Protein AF-A0A6C0D1M2-F1 (afdb_monomer)

Nearest PDB structures (foldseek):
  3jcr-assembly1_P  TM=6.299E-01  e=6.841E-01  Homo sapiens
  6hum-assembly1_S  TM=5.237E-01  e=1.455E+00  Thermosynechococcus vestitus BP-1
  3h8z-assembly1_A  TM=5.342E-01  e=9.607E+00  Homo sapiens
  5vx6-assembly2_B  TM=3.502E-01  e=3.640E+00  Bacillus subtilis subsp. subtilis str. 168
  7rcb-assembly1_A  TM=2.212E-01  e=5.913E+00  Homo sapiens

Foldseek 3Di:
DKDWDQPVPDDAQAWKWWADPDDAGWTWIFGWHDDDPQWTWTWFIFTQHPVGDTPGTDTDGHHNPIIMIDDDDPVVVVVVVVVQVVVLVVVCVVVVNPPDDD

Solvent-accessible surface area (backbone atoms only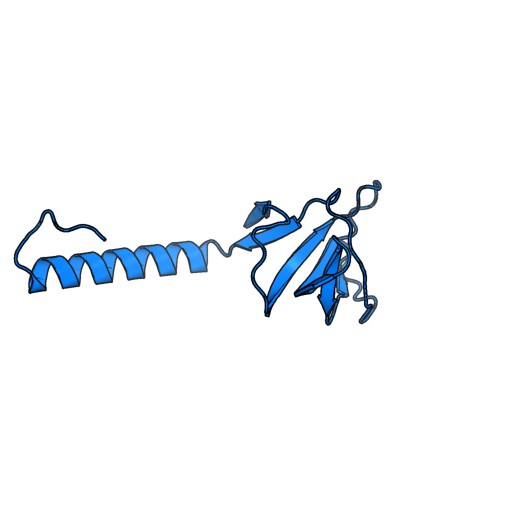 — not comparable to full-atom values): 5956 Å² total; per-residue (Å²): 86,79,41,80,47,61,81,90,71,68,55,70,76,39,66,36,39,37,44,67,92,61,95,62,77,45,33,33,39,25,31,30,69,46,76,56,96,80,16,47,34,34,45,72,22,28,44,41,40,94,83,71,52,76,75,50,76,47,83,54,83,41,60,77,90,49,59,35,27,36,80,44,53,65,69,57,52,53,48,52,54,50,50,54,53,49,51,48,52,52,50,23,68,71,72,71,38,89,82,64,82,133

Mean predicted aligned error: 12.5 Å

Organism: NCBI:txid1070528

Sequence (102 aa):
MFEEINFYTMEIGKEYFITGEEIDIIYYKGIFEGYAFNCAEFHSIRLVHPYFIDYGERAFHIYPKRYYYKFVSKKKEIQQNMETRAINKMLRNIIGDEYFYW

pLDDT: mean 72.43, std 11.78, range [45.97, 89.81]

Secondary structure (DSSP, 8-state):
-EEEE-GGG--TT-EEEEE-SSSS--EEEEEEEEEETTEEEEEEEEEE-TT--EEEEEEEEE-TTS-EEEE--HHHHHHHHHHHHHHHHHHHHHHT-TT---

Radius of gyration: 18.7 Å; Cα contacts (8 Å, |Δi|>4): 172; chains: 1; bounding box: 47×31×47 Å

Structure (mmCIF, N/CA/C/O backbone):
data_AF-A0A6C0D1M2-F1
#
_entry.id   AF-A0A6C0D1M2-F1
#
loop_
_atom_site.group_PDB
_atom_site.id
_atom_site.type_symbol
_atom_site.label_atom_id
_atom_site.label_alt_id
_atom_site.label_comp_id
_atom_site.label_asym_id
_atom_site.label_entity_id
_atom_site.label_seq_id
_atom_site.pdbx_PDB_ins_code
_atom_site.Cartn_x
_atom_site.Cartn_y
_atom_site.Cartn_z
_atom_site.occupancy
_atom_site.B_iso_or_equiv
_atom_site.auth_seq_id
_atom_site.auth_comp_id
_atom_site.auth_asym_id
_atom_site.auth_atom_id
_atom_site.pdbx_PDB_model_num
ATOM 1 N N . MET A 1 1 ? 3.335 9.239 7.819 1.00 61.69 1 MET A N 1
ATOM 2 C CA . MET A 1 1 ? 4.443 8.303 8.090 1.00 61.69 1 MET A CA 1
ATOM 3 C C . MET A 1 1 ? 4.394 7.249 7.003 1.00 61.69 1 MET A C 1
ATOM 5 O O . MET A 1 1 ? 3.291 6.874 6.621 1.00 61.69 1 MET A O 1
ATOM 9 N N . PHE A 1 2 ? 5.535 6.867 6.438 1.00 67.69 2 PHE A N 1
ATOM 10 C CA . PHE A 1 2 ? 5.583 5.786 5.456 1.00 67.69 2 PHE A CA 1
ATOM 11 C C . PHE A 1 2 ? 5.753 4.474 6.207 1.00 67.69 2 PHE A C 1
ATOM 13 O O . PHE A 1 2 ? 6.659 4.356 7.028 1.00 67.69 2 PHE A O 1
ATOM 20 N N . GLU A 1 3 ? 4.853 3.533 5.962 1.00 74.31 3 GLU A N 1
ATOM 21 C CA . GLU A 1 3 ? 4.944 2.181 6.507 1.00 74.31 3 GLU A CA 1
ATOM 22 C C . GLU A 1 3 ? 5.310 1.239 5.379 1.00 74.31 3 GLU A C 1
ATOM 24 O O . GLU A 1 3 ? 4.636 1.244 4.347 1.00 74.31 3 GLU A O 1
ATOM 29 N N . GLU A 1 4 ? 6.365 0.454 5.582 1.00 78.38 4 GLU A N 1
ATOM 30 C CA . GLU A 1 4 ? 6.711 -0.629 4.672 1.00 78.38 4 GLU A CA 1
ATOM 31 C C . GLU A 1 4 ? 5.601 -1.683 4.696 1.00 78.38 4 GLU A C 1
ATOM 33 O O . GLU A 1 4 ? 5.069 -2.026 5.755 1.00 78.38 4 GLU A O 1
ATOM 38 N N . ILE A 1 5 ? 5.223 -2.175 3.524 1.00 80.44 5 ILE A N 1
ATOM 39 C CA . ILE A 1 5 ? 4.210 -3.212 3.368 1.00 80.44 5 ILE A CA 1
ATOM 40 C C . ILE A 1 5 ? 4.830 -4.437 2.717 1.00 80.44 5 ILE A C 1
ATOM 42 O O . ILE A 1 5 ? 5.715 -4.340 1.866 1.00 80.44 5 ILE A O 1
ATOM 46 N N . ASN A 1 6 ? 4.301 -5.600 3.077 1.00 81.44 6 ASN A N 1
ATOM 47 C CA . ASN A 1 6 ? 4.654 -6.826 2.392 1.00 81.44 6 ASN A CA 1
ATOM 48 C C . ASN A 1 6 ? 4.071 -6.795 0.971 1.00 81.44 6 ASN A C 1
ATOM 50 O O . ASN A 1 6 ? 2.892 -6.486 0.775 1.00 81.44 6 ASN A O 1
ATOM 54 N N . PHE A 1 7 ? 4.902 -7.152 -0.009 1.00 78.94 7 PHE A N 1
ATOM 55 C CA . PHE A 1 7 ? 4.517 -7.248 -1.412 1.00 78.94 7 PHE A CA 1
ATOM 56 C C . PHE A 1 7 ? 3.235 -8.050 -1.627 1.00 78.94 7 PHE A C 1
ATOM 58 O O . PHE A 1 7 ? 2.454 -7.661 -2.477 1.00 78.94 7 PHE A O 1
ATOM 65 N N . TYR A 1 8 ? 2.994 -9.122 -0.865 1.00 80.75 8 TYR A N 1
ATOM 66 C CA . TYR A 1 8 ? 1.843 -10.024 -1.020 1.00 80.75 8 TYR A CA 1
ATOM 67 C C . TYR A 1 8 ? 0.578 -9.576 -0.271 1.00 80.75 8 TYR A C 1
ATOM 69 O O . TYR A 1 8 ? -0.444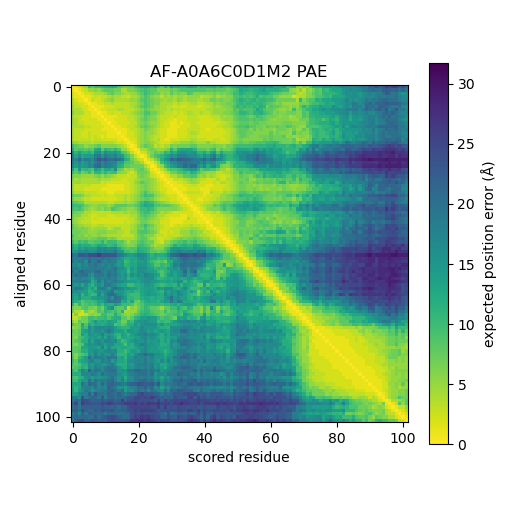 -10.253 -0.339 1.00 80.75 8 TYR A O 1
ATOM 77 N N . THR A 1 9 ? 0.634 -8.466 0.470 1.00 85.94 9 THR A N 1
ATOM 78 C CA . THR A 1 9 ? -0.498 -7.946 1.262 1.00 85.94 9 THR A CA 1
ATOM 79 C C . THR A 1 9 ? -1.070 -6.657 0.674 1.00 85.94 9 THR A C 1
ATOM 81 O O . THR A 1 9 ? -1.671 -5.860 1.392 1.00 85.94 9 THR A O 1
ATOM 84 N N . MET A 1 10 ? -0.821 -6.395 -0.609 1.00 84.56 10 MET A N 1
ATOM 85 C CA . MET A 1 10 ? -1.307 -5.192 -1.278 1.00 84.56 10 MET A CA 1
ATOM 86 C C . MET A 1 10 ? -2.789 -5.343 -1.628 1.00 84.56 10 MET A C 1
ATOM 88 O O . MET A 1 10 ? -3.257 -6.412 -2.012 1.00 84.56 10 MET A O 1
ATOM 92 N N . GLU A 1 11 ? -3.537 -4.257 -1.484 1.00 88.25 11 GLU A N 1
ATOM 93 C CA . GLU A 1 11 ? -4.975 -4.203 -1.718 1.00 88.25 11 GLU A CA 1
ATOM 94 C C . GLU A 1 11 ? -5.253 -3.500 -3.048 1.00 88.25 11 GLU A C 1
ATOM 96 O O . GLU A 1 11 ? -4.767 -2.390 -3.291 1.00 88.25 11 GLU A O 1
ATOM 101 N N . ILE A 1 12 ? -6.052 -4.136 -3.908 1.00 88.94 12 ILE A N 1
ATOM 102 C CA . ILE A 1 12 ? -6.438 -3.584 -5.214 1.00 88.94 12 ILE A CA 1
ATOM 103 C C . ILE A 1 12 ? -7.130 -2.224 -5.028 1.00 88.94 12 ILE A C 1
ATOM 105 O O . ILE A 1 12 ? -7.945 -2.032 -4.122 1.00 88.94 12 ILE A O 1
ATOM 109 N N . GLY A 1 13 ? -6.788 -1.262 -5.883 1.00 86.50 13 GLY A N 1
ATOM 110 C CA . GLY A 1 13 ? -7.300 0.106 -5.865 1.00 86.50 13 GLY A CA 1
ATOM 111 C C . GLY A 1 13 ? -6.656 1.013 -4.811 1.00 86.50 13 GLY A C 1
ATOM 112 O O . GLY A 1 13 ? -7.037 2.181 -4.702 1.00 86.50 13 GLY A O 1
ATOM 113 N N . LYS A 1 14 ? -5.694 0.522 -4.016 1.00 86.75 14 LYS A N 1
ATOM 114 C CA . LYS A 1 14 ? -4.936 1.363 -3.081 1.00 86.75 14 LYS A CA 1
ATOM 115 C C . LYS A 1 14 ? -3.710 1.973 -3.740 1.00 86.75 14 LYS A C 1
ATOM 117 O O . LYS A 1 14 ? -3.097 1.413 -4.643 1.00 86.75 14 LYS A O 1
ATOM 122 N N . GLU A 1 15 ? -3.360 3.142 -3.230 1.00 85.75 15 GLU A N 1
ATOM 123 C CA . GLU A 1 15 ? -2.212 3.915 -3.667 1.00 85.75 15 GLU A CA 1
ATOM 124 C C . GLU A 1 15 ? -0.972 3.557 -2.845 1.00 85.75 15 GLU A C 1
ATOM 126 O O . GLU A 1 15 ? -1.023 3.517 -1.610 1.00 85.75 15 GLU A O 1
ATOM 131 N N . TYR A 1 16 ? 0.145 3.347 -3.535 1.00 82.81 16 TYR A N 1
ATOM 132 C CA . TYR A 1 16 ? 1.405 2.947 -2.927 1.00 82.81 16 TYR A CA 1
ATOM 133 C C . TYR A 1 16 ? 2.574 3.766 -3.454 1.00 82.81 16 TYR A C 1
ATOM 135 O O . TYR A 1 16 ? 2.584 4.221 -4.599 1.00 82.81 16 TYR A O 1
ATOM 143 N N . PHE A 1 17 ? 3.567 3.927 -2.586 1.00 79.50 17 PHE A N 1
ATOM 144 C CA . PHE A 1 17 ? 4.874 4.466 -2.911 1.00 79.50 17 PHE A CA 1
ATOM 145 C C . PHE A 1 17 ? 5.841 3.303 -3.121 1.00 79.50 17 PHE A C 1
ATOM 147 O O . PHE A 1 17 ? 5.981 2.448 -2.249 1.00 79.50 17 PHE A O 1
ATOM 154 N N . ILE A 1 18 ? 6.502 3.265 -4.271 1.00 78.12 18 ILE A N 1
ATOM 155 C CA . ILE A 1 18 ? 7.448 2.208 -4.634 1.00 78.12 18 ILE A CA 1
ATOM 156 C C . ILE A 1 18 ? 8.836 2.828 -4.771 1.00 78.12 18 ILE A C 1
ATOM 158 O O . ILE A 1 18 ? 8.989 3.828 -5.474 1.00 78.12 18 ILE A O 1
ATOM 162 N N . THR A 1 19 ? 9.848 2.247 -4.129 1.00 73.88 19 THR A N 1
ATOM 163 C CA . THR A 1 19 ? 11.245 2.697 -4.245 1.00 73.88 19 THR A CA 1
ATOM 164 C C . THR A 1 19 ? 12.051 1.760 -5.140 1.00 73.88 19 THR A C 1
ATOM 166 O O . THR A 1 19 ? 11.828 0.550 -5.145 1.00 73.88 19 THR A O 1
ATOM 169 N N . GLY A 1 20 ? 12.974 2.306 -5.937 1.00 63.53 20 GLY A N 1
ATOM 170 C CA . GLY A 1 20 ? 13.996 1.516 -6.639 1.00 63.53 20 GLY A CA 1
ATOM 171 C C . GLY A 1 20 ? 15.165 1.124 -5.721 1.00 63.53 20 GLY A C 1
ATOM 172 O O . GLY A 1 20 ? 15.358 1.745 -4.681 1.00 63.53 20 GLY A O 1
ATOM 173 N N . GLU A 1 21 ? 15.943 0.104 -6.106 1.00 56.25 21 GLU A N 1
ATOM 174 C CA . GLU A 1 21 ? 17.163 -0.321 -5.384 1.00 56.25 21 GLU A CA 1
ATOM 175 C C . GLU A 1 21 ? 18.371 0.614 -5.620 1.00 56.25 21 GLU A C 1
ATOM 177 O O . GLU A 1 21 ? 19.325 0.591 -4.846 1.00 56.25 21 GLU A O 1
ATOM 182 N N . GLU A 1 22 ? 18.359 1.448 -6.665 1.00 51.44 22 GLU A N 1
ATOM 183 C CA . GLU A 1 22 ? 19.519 2.261 -7.047 1.00 51.44 22 GLU A CA 1
ATOM 184 C C . GLU A 1 22 ? 19.423 3.694 -6.509 1.00 51.44 22 GLU A C 1
ATOM 186 O O . GLU A 1 22 ? 18.583 4.457 -6.965 1.00 51.44 22 GLU A O 1
ATOM 191 N N . ILE A 1 23 ? 20.301 3.987 -5.537 1.00 45.97 23 ILE A N 1
ATOM 192 C CA . ILE A 1 23 ? 21.009 5.218 -5.089 1.00 45.97 23 ILE A CA 1
ATOM 193 C C . ILE A 1 23 ? 20.357 6.607 -5.275 1.00 45.97 23 ILE A C 1
ATOM 195 O O . ILE A 1 23 ? 20.530 7.454 -4.399 1.00 45.97 23 ILE A O 1
ATOM 199 N N . ASP A 1 24 ? 19.570 6.853 -6.313 1.00 52.38 24 ASP A N 1
ATOM 200 C CA . ASP A 1 24 ? 18.767 8.061 -6.441 1.00 52.38 24 ASP A CA 1
ATOM 201 C C . ASP A 1 24 ? 17.353 7.782 -5.936 1.00 52.38 24 ASP A C 1
ATOM 203 O O . ASP A 1 24 ? 16.664 6.868 -6.386 1.00 52.38 24 ASP A O 1
ATOM 207 N N . ILE A 1 25 ? 16.923 8.575 -4.955 1.00 56.12 25 ILE A N 1
ATOM 208 C CA . ILE A 1 25 ? 15.640 8.457 -4.263 1.00 56.12 25 ILE A CA 1
ATOM 209 C C . ILE A 1 25 ? 14.500 8.797 -5.241 1.00 56.12 25 ILE A C 1
ATOM 211 O O . ILE A 1 25 ? 13.936 9.893 -5.256 1.00 56.12 25 ILE A O 1
ATOM 215 N N . ILE A 1 26 ? 14.190 7.837 -6.100 1.00 59.53 26 ILE A N 1
ATOM 216 C CA . ILE A 1 26 ? 13.120 7.888 -7.072 1.00 59.53 26 ILE A CA 1
ATOM 217 C C . ILE A 1 26 ? 11.956 7.112 -6.467 1.00 59.53 26 ILE A C 1
ATOM 219 O O . ILE A 1 26 ? 11.971 5.880 -6.395 1.00 59.53 26 ILE A O 1
ATOM 223 N N . TYR A 1 27 ? 10.944 7.849 -6.014 1.00 70.62 27 TYR A N 1
ATOM 224 C CA . TYR A 1 27 ? 9.685 7.255 -5.595 1.00 70.62 27 TYR A CA 1
ATOM 225 C C . TYR A 1 27 ? 8.754 7.175 -6.795 1.00 70.62 27 TYR 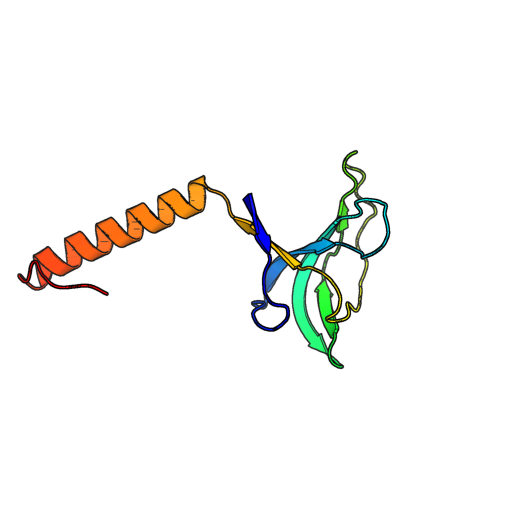A C 1
ATOM 227 O O . TYR A 1 27 ? 8.634 8.119 -7.569 1.00 70.62 27 TYR A O 1
ATOM 235 N N . TYR A 1 28 ? 8.051 6.065 -6.928 1.00 74.25 28 TYR A N 1
ATOM 236 C CA . TYR A 1 28 ? 6.916 5.952 -7.826 1.00 74.25 28 TYR A CA 1
ATOM 237 C C . TYR A 1 28 ? 5.647 5.957 -7.004 1.00 74.25 28 TYR A C 1
ATOM 239 O O . TYR A 1 28 ? 5.595 5.340 -5.945 1.00 74.25 28 TYR A O 1
ATOM 247 N N . LYS A 1 29 ? 4.625 6.639 -7.493 1.00 79.00 29 LYS A N 1
ATOM 248 C CA . LYS A 1 29 ? 3.317 6.700 -6.862 1.00 79.00 29 LYS A CA 1
ATOM 249 C C . LYS A 1 29 ? 2.290 6.133 -7.827 1.00 79.00 29 LYS A C 1
ATOM 251 O O . LYS A 1 29 ? 2.108 6.724 -8.882 1.00 79.00 29 LYS A O 1
ATOM 256 N N . GLY A 1 30 ? 1.648 5.019 -7.492 1.00 80.56 30 GLY A N 1
ATOM 257 C CA . GLY A 1 30 ? 0.695 4.351 -8.384 1.00 80.56 30 GLY A CA 1
ATOM 258 C C . GLY A 1 30 ? -0.430 3.648 -7.636 1.00 80.56 30 GLY A C 1
ATOM 259 O O . GLY A 1 30 ? -0.343 3.447 -6.423 1.00 80.56 30 GLY A O 1
ATOM 260 N N . ILE A 1 31 ? -1.485 3.285 -8.366 1.00 85.06 31 ILE A N 1
ATOM 261 C CA . ILE A 1 31 ? -2.643 2.558 -7.836 1.00 85.06 31 ILE A CA 1
ATOM 262 C C . ILE A 1 31 ? -2.510 1.087 -8.218 1.00 85.06 31 ILE A C 1
ATOM 264 O O . ILE A 1 31 ? -2.368 0.769 -9.393 1.00 85.06 31 ILE A O 1
ATOM 268 N N . PHE A 1 32 ? -2.524 0.207 -7.222 1.00 87.12 32 PHE A N 1
ATOM 269 C CA . PHE A 1 32 ? -2.318 -1.227 -7.408 1.00 87.12 32 PHE A CA 1
ATOM 270 C C . PHE A 1 32 ? -3.532 -1.893 -8.064 1.00 87.12 32 PHE A C 1
ATOM 272 O O . PHE A 1 32 ? -4.649 -1.744 -7.573 1.00 87.12 32 PHE A O 1
ATOM 279 N N . GLU A 1 33 ? -3.321 -2.652 -9.138 1.00 86.50 33 GLU A N 1
ATOM 280 C CA . GLU A 1 33 ? -4.387 -3.358 -9.871 1.00 86.50 33 GLU A CA 1
ATOM 281 C C . GLU A 1 33 ? -4.418 -4.857 -9.585 1.00 86.50 33 GLU A C 1
ATOM 283 O O . GLU A 1 33 ? -5.480 -5.476 -9.637 1.00 86.50 33 GLU A O 1
ATOM 288 N N . GLY A 1 34 ? -3.274 -5.441 -9.236 1.00 84.50 34 GLY A N 1
ATOM 289 C CA . GLY A 1 34 ? -3.169 -6.868 -8.980 1.00 84.50 34 GLY A CA 1
ATOM 290 C C . GLY A 1 34 ? -1.782 -7.413 -9.277 1.00 84.50 34 GLY A C 1
ATOM 291 O O . GLY A 1 34 ? -0.815 -6.670 -9.450 1.00 84.50 34 GLY A O 1
ATOM 292 N N . TYR A 1 35 ? -1.689 -8.739 -9.317 1.00 84.94 35 TYR A N 1
ATOM 293 C CA . TYR A 1 35 ? -0.449 -9.431 -9.641 1.00 84.94 35 TYR A CA 1
ATOM 294 C C . TYR A 1 35 ? -0.562 -10.124 -10.995 1.00 84.94 35 TYR A C 1
ATOM 296 O O . TYR A 1 35 ? -1.497 -10.891 -11.223 1.00 84.94 35 TYR A O 1
ATOM 304 N N . ALA A 1 36 ? 0.445 -9.938 -11.843 1.00 78.75 36 ALA A N 1
ATOM 305 C CA . ALA A 1 36 ? 0.616 -10.685 -13.082 1.00 78.75 36 ALA A CA 1
ATOM 306 C C . ALA A 1 36 ? 2.056 -11.193 -13.173 1.00 78.75 36 ALA A C 1
ATOM 308 O O . ALA A 1 36 ? 3.000 -10.446 -12.927 1.00 78.75 36 ALA A O 1
ATOM 309 N N . PHE A 1 37 ? 2.242 -12.475 -13.502 1.00 74.06 37 PHE A N 1
ATOM 310 C CA . PHE A 1 37 ? 3.570 -13.090 -13.667 1.00 74.06 37 PHE A CA 1
ATOM 311 C C . PHE A 1 37 ? 4.545 -12.811 -12.500 1.00 74.06 37 PHE A C 1
ATOM 313 O O . PHE A 1 37 ? 5.719 -12.514 -12.713 1.00 74.06 37 PHE A O 1
ATOM 320 N N . ASN A 1 38 ? 4.056 -12.900 -11.256 1.00 71.94 38 ASN A N 1
ATOM 321 C CA . ASN A 1 38 ? 4.802 -12.584 -10.025 1.00 71.94 38 ASN A CA 1
ATOM 322 C C . ASN A 1 38 ? 5.288 -11.127 -9.907 1.00 71.94 38 ASN A C 1
ATOM 324 O O . ASN A 1 38 ? 6.180 -10.840 -9.111 1.00 71.94 38 ASN A O 1
ATOM 328 N N . CYS A 1 39 ? 4.706 -10.210 -10.672 1.00 71.69 39 CYS A N 1
ATOM 329 C CA . CYS A 1 39 ? 4.955 -8.777 -10.588 1.00 71.69 39 CYS A CA 1
ATOM 330 C C . CYS A 1 39 ? 3.694 -8.066 -10.093 1.00 71.69 39 CYS A C 1
ATOM 332 O O . CYS A 1 39 ? 2.582 -8.492 -10.404 1.00 71.69 39 CYS A O 1
ATOM 334 N N . ALA A 1 40 ? 3.864 -6.988 -9.329 1.00 79.25 40 ALA A N 1
ATOM 335 C CA . ALA A 1 40 ? 2.760 -6.094 -9.003 1.00 79.25 40 ALA A CA 1
ATOM 336 C C . ALA A 1 40 ? 2.507 -5.154 -10.186 1.00 79.25 40 ALA A C 1
ATOM 338 O O . ALA A 1 40 ? 3.447 -4.553 -10.720 1.00 79.25 40 ALA A O 1
ATOM 339 N N . GLU A 1 41 ? 1.243 -5.042 -10.579 1.00 80.25 41 GLU A N 1
ATOM 340 C CA . GLU A 1 41 ? 0.770 -4.128 -11.610 1.00 80.25 41 GLU A CA 1
ATOM 341 C C . GLU A 1 41 ? 0.173 -2.885 -10.960 1.00 80.25 41 GLU A C 1
ATOM 343 O O . GLU A 1 41 ? -0.596 -2.971 -9.997 1.00 80.25 41 GLU A O 1
ATOM 348 N N . PHE A 1 42 ? 0.541 -1.719 -11.486 1.00 80.12 42 PHE A N 1
ATOM 349 C CA . PH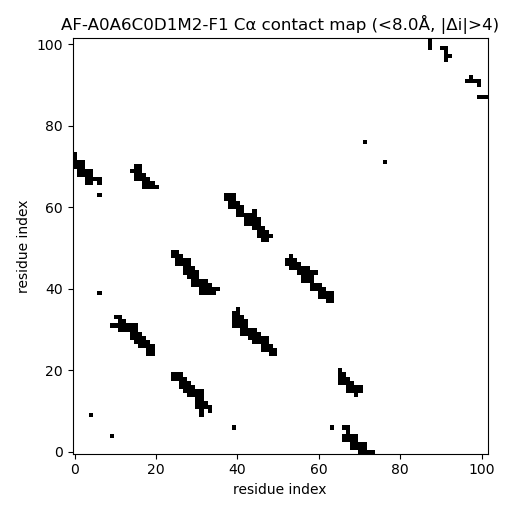E A 1 42 ? -0.044 -0.457 -11.064 1.00 80.12 42 PHE A CA 1
ATOM 350 C C . PHE A 1 42 ? -0.388 0.399 -12.275 1.00 80.12 42 PHE A C 1
ATOM 352 O O . PHE A 1 42 ? 0.378 0.465 -13.241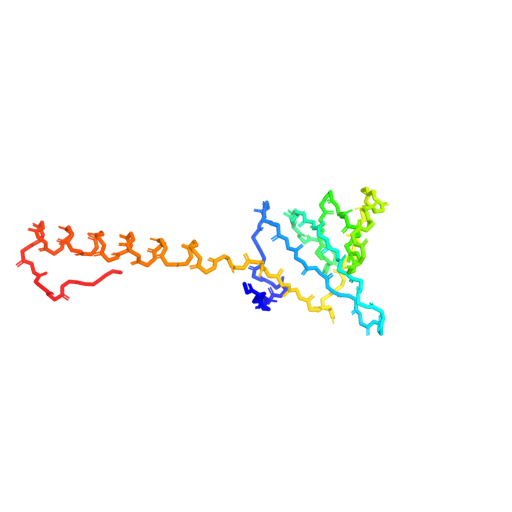 1.00 80.12 42 PHE A O 1
ATOM 359 N N . HIS A 1 43 ? -1.490 1.131 -12.169 1.00 79.25 43 HIS A N 1
ATOM 360 C CA . HIS A 1 43 ? -1.849 2.178 -13.113 1.00 79.25 43 HIS A CA 1
ATOM 361 C C . HIS A 1 43 ? -1.539 3.570 -12.551 1.00 79.25 43 HIS A C 1
ATOM 363 O O . HIS A 1 43 ? -1.280 3.750 -11.353 1.00 79.25 43 HIS A O 1
ATOM 369 N N . SER A 1 44 ? -1.557 4.570 -13.440 1.00 74.69 44 SER A N 1
ATOM 370 C CA . SER A 1 44 ? -1.327 5.986 -13.115 1.00 74.69 44 SER A CA 1
ATOM 371 C C . SER A 1 44 ? -0.046 6.225 -12.309 1.00 74.69 44 SER A C 1
ATOM 373 O O . SER A 1 44 ? -0.020 7.043 -11.387 1.00 74.69 44 SER A O 1
ATOM 375 N N . ILE A 1 45 ? 1.022 5.495 -12.645 1.00 73.44 45 ILE A N 1
ATOM 376 C CA . ILE A 1 45 ? 2.291 5.599 -11.933 1.00 73.44 45 ILE A CA 1
ATOM 377 C C . ILE A 1 45 ? 2.958 6.922 -12.283 1.00 73.44 45 ILE A C 1
ATOM 379 O O . ILE A 1 45 ? 3.258 7.177 -13.448 1.00 73.44 45 ILE A O 1
ATOM 383 N N . ARG A 1 46 ? 3.247 7.723 -11.259 1.00 71.88 46 ARG A N 1
ATOM 384 C CA . ARG A 1 46 ? 3.968 8.991 -11.364 1.00 71.88 46 ARG A CA 1
ATOM 385 C C . ARG A 1 46 ? 5.335 8.873 -10.723 1.00 71.88 46 ARG A C 1
ATOM 387 O O . ARG A 1 46 ? 5.456 8.347 -9.616 1.00 71.88 46 ARG A O 1
ATOM 394 N N . LEU A 1 47 ? 6.352 9.396 -11.398 1.00 70.38 47 LEU A N 1
ATOM 395 C CA . LEU A 1 47 ? 7.655 9.620 -10.782 1.00 70.38 47 LEU A CA 1
ATOM 396 C C . LEU A 1 47 ? 7.536 10.770 -9.783 1.00 70.38 47 LEU A C 1
ATOM 398 O O . LEU A 1 47 ? 7.026 11.836 -10.116 1.00 70.38 47 LEU A O 1
ATOM 402 N N . VAL A 1 48 ? 8.046 10.567 -8.581 1.00 65.75 48 VAL A N 1
ATOM 403 C CA . VAL A 1 48 ? 8.118 11.565 -7.525 1.00 65.75 48 VAL A CA 1
ATOM 404 C C . VAL A 1 48 ? 9.589 11.713 -7.152 1.00 65.75 48 VAL A C 1
ATOM 406 O O . VAL A 1 48 ? 10.155 10.902 -6.420 1.00 65.75 48 VAL A O 1
ATOM 409 N N . HIS A 1 49 ? 10.216 12.760 -7.686 1.00 66.19 49 HIS A N 1
ATOM 410 C CA . HIS A 1 49 ? 11.528 13.220 -7.232 1.00 66.19 49 HIS A CA 1
ATOM 411 C C . HIS A 1 49 ? 11.349 14.118 -5.994 1.00 66.19 49 HIS A C 1
ATOM 413 O O . HIS A 1 49 ? 10.365 14.862 -5.947 1.00 66.19 49 HIS A O 1
ATOM 419 N N . PRO A 1 50 ? 12.292 14.170 -5.034 1.00 59.06 50 PRO A N 1
ATOM 420 C CA . PRO A 1 50 ? 12.255 15.129 -3.917 1.00 59.06 50 PRO A CA 1
ATOM 421 C C . PRO A 1 50 ? 12.161 16.613 -4.332 1.00 59.06 50 PRO A C 1
ATOM 423 O O . PRO A 1 50 ? 11.830 17.459 -3.507 1.00 59.06 50 PRO A O 1
ATOM 426 N N . TYR A 1 51 ? 12.383 16.926 -5.614 1.00 57.28 51 TYR A N 1
ATOM 427 C CA . TYR A 1 51 ? 12.193 18.262 -6.200 1.00 57.28 51 TYR A CA 1
ATOM 428 C C . TYR A 1 51 ? 10.869 18.408 -6.983 1.00 57.28 51 TYR A C 1
ATOM 430 O O . TYR A 1 51 ? 10.735 19.322 -7.787 1.00 57.28 51 TYR A O 1
ATOM 438 N N . PHE A 1 52 ? 9.890 17.524 -6.739 1.00 52.69 52 PHE A N 1
ATOM 439 C CA . PHE A 1 52 ? 8.501 17.593 -7.226 1.00 52.69 52 PHE A CA 1
ATOM 440 C C . PHE A 1 52 ? 8.341 17.783 -8.742 1.00 52.69 52 PHE A C 1
ATOM 442 O O . PHE A 1 52 ? 7.546 18.602 -9.198 1.00 52.69 52 PHE A O 1
ATOM 449 N N . ILE A 1 53 ? 9.066 17.003 -9.541 1.00 56.38 53 ILE A N 1
ATOM 450 C CA . ILE A 1 53 ? 8.828 16.945 -10.986 1.00 56.38 53 ILE A CA 1
ATOM 451 C C . ILE A 1 53 ? 7.951 15.720 -11.257 1.00 56.38 53 ILE A C 1
ATOM 453 O O . ILE A 1 53 ? 8.375 14.598 -10.985 1.00 56.38 53 ILE A O 1
ATOM 457 N N . ASP A 1 54 ? 6.726 15.945 -11.740 1.00 57.16 54 ASP A N 1
ATOM 458 C CA . ASP A 1 54 ? 5.823 14.892 -12.219 1.00 57.16 54 ASP A CA 1
ATOM 459 C C . ASP A 1 54 ? 6.254 14.512 -13.644 1.00 57.16 54 ASP A C 1
ATOM 461 O O . ASP A 1 54 ? 6.165 15.325 -14.565 1.00 57.16 54 ASP A O 1
ATOM 465 N N . TYR A 1 55 ? 6.783 13.299 -13.822 1.00 53.00 55 TYR A N 1
ATOM 466 C CA . TYR A 1 55 ? 7.272 12.821 -15.126 1.00 53.00 55 TYR A CA 1
ATOM 467 C C . TYR A 1 55 ? 6.198 12.084 -15.952 1.00 53.00 55 TYR A C 1
ATOM 469 O O . TYR A 1 55 ? 6.536 11.412 -16.931 1.00 53.00 55 TYR A O 1
ATOM 477 N N . GLY A 1 56 ? 4.918 12.226 -15.592 1.00 54.06 56 GLY A N 1
ATOM 478 C CA . GLY A 1 56 ? 3.788 11.671 -16.338 1.00 54.06 56 GLY A CA 1
ATOM 479 C C . GLY A 1 56 ? 3.472 10.212 -16.003 1.00 54.06 56 GLY A C 1
ATOM 480 O O . GLY A 1 56 ? 4.138 9.585 -15.178 1.00 54.06 56 GLY A O 1
ATOM 481 N N . GLU A 1 57 ? 2.424 9.685 -16.642 1.00 51.81 57 GLU A N 1
ATOM 482 C CA . GLU A 1 57 ? 1.942 8.318 -16.429 1.00 51.81 57 GLU A CA 1
ATOM 483 C C . GLU A 1 57 ? 2.821 7.294 -17.155 1.00 51.81 57 GLU A C 1
ATOM 485 O O . GLU A 1 57 ? 3.100 7.412 -18.350 1.00 51.81 57 GLU A O 1
ATOM 490 N N . ARG A 1 58 ? 3.241 6.255 -16.434 1.00 55.44 58 ARG A N 1
ATOM 491 C CA . ARG A 1 58 ? 3.907 5.078 -17.004 1.00 55.44 58 ARG A CA 1
ATOM 492 C C . ARG A 1 58 ? 3.228 3.809 -16.496 1.00 55.44 58 ARG A C 1
ATOM 494 O O . ARG A 1 58 ? 2.741 3.782 -15.372 1.00 55.44 58 ARG A O 1
ATOM 501 N N . ALA A 1 59 ? 3.221 2.753 -17.301 1.00 51.91 59 ALA A N 1
ATOM 502 C CA . ALA A 1 59 ? 2.927 1.405 -16.823 1.00 51.91 59 ALA A CA 1
ATOM 503 C C . ALA A 1 59 ? 4.255 0.736 -16.440 1.00 51.91 59 ALA A C 1
ATOM 505 O O . ALA A 1 59 ? 5.206 0.764 -17.224 1.00 51.91 59 ALA A O 1
ATOM 506 N N . PHE A 1 60 ? 4.344 0.166 -15.239 1.00 57.03 60 PHE A N 1
ATOM 507 C CA . PHE A 1 60 ? 5.518 -0.581 -14.785 1.00 57.03 60 PHE A CA 1
ATOM 508 C C . PHE A 1 60 ? 5.094 -1.963 -14.292 1.00 57.03 60 PHE A C 1
ATOM 510 O O . PHE A 1 60 ? 4.140 -2.087 -13.529 1.00 57.03 60 PHE A O 1
ATOM 517 N N . HIS A 1 61 ? 5.869 -2.979 -14.667 1.00 52.25 61 HIS A N 1
ATOM 518 C CA . HIS A 1 61 ? 5.849 -4.286 -14.017 1.00 52.25 61 HIS A CA 1
ATOM 519 C C . HIS A 1 61 ? 6.950 -4.296 -12.960 1.00 52.25 61 HIS A C 1
ATOM 521 O O . HIS A 1 61 ? 8.123 -4.087 -13.287 1.00 52.25 61 HIS A O 1
ATOM 527 N N . ILE A 1 62 ? 6.582 -4.476 -11.690 1.00 62.00 62 ILE A N 1
ATOM 528 C CA . ILE A 1 62 ? 7.525 -4.335 -10.579 1.00 62.00 62 ILE A CA 1
ATOM 529 C C . ILE A 1 62 ? 7.713 -5.669 -9.857 1.00 62.00 62 ILE A C 1
ATOM 531 O O . ILE A 1 62 ? 6.757 -6.295 -9.400 1.00 62.00 62 ILE A O 1
ATOM 535 N N . TYR A 1 63 ? 8.974 -6.090 -9.764 1.00 57.88 63 TYR A N 1
ATOM 536 C CA . TYR A 1 63 ? 9.396 -7.349 -9.155 1.00 57.88 63 TYR A CA 1
ATOM 537 C C . TYR A 1 63 ? 9.349 -7.311 -7.612 1.00 57.88 63 TYR A C 1
ATOM 539 O O . TYR A 1 63 ? 9.520 -6.250 -7.003 1.00 57.88 63 TYR A O 1
ATOM 547 N N . PRO A 1 64 ? 9.230 -8.475 -6.948 1.00 54.53 64 PRO A N 1
ATOM 548 C CA . PRO A 1 64 ? 9.094 -8.591 -5.490 1.00 54.53 64 PRO A CA 1
ATOM 549 C C . PRO A 1 64 ? 10.335 -8.178 -4.681 1.00 54.53 64 PRO A C 1
ATOM 551 O O . PRO A 1 64 ? 10.268 -8.138 -3.459 1.00 54.53 64 PRO A O 1
ATOM 554 N N . LYS A 1 65 ? 11.466 -7.868 -5.327 1.00 59.31 65 LYS A N 1
ATOM 555 C CA . LYS A 1 65 ? 12.706 -7.434 -4.654 1.00 59.31 65 LYS A CA 1
ATOM 556 C C . LYS A 1 65 ? 12.702 -5.965 -4.205 1.00 59.31 65 LYS A C 1
ATOM 558 O O . LYS A 1 65 ? 13.667 -5.521 -3.601 1.00 59.31 65 LYS A O 1
ATOM 563 N N . ARG A 1 66 ? 11.649 -5.199 -4.503 1.00 62.62 66 ARG A N 1
ATOM 564 C CA . ARG A 1 66 ? 11.555 -3.783 -4.113 1.00 62.62 66 ARG A CA 1
ATOM 565 C C . ARG A 1 66 ? 10.841 -3.593 -2.777 1.00 62.62 66 ARG A C 1
ATOM 567 O O . ARG A 1 66 ? 10.038 -4.430 -2.375 1.00 62.62 66 ARG A O 1
ATOM 574 N N . TYR A 1 67 ? 11.115 -2.465 -2.124 1.00 64.31 67 TYR A N 1
ATOM 575 C CA . TYR A 1 67 ? 10.393 -2.032 -0.931 1.00 64.31 67 TYR A CA 1
ATOM 576 C C . TYR A 1 67 ? 9.136 -1.253 -1.333 1.00 64.31 67 TYR A C 1
ATOM 578 O O . TYR A 1 67 ? 9.162 -0.393 -2.221 1.00 64.31 67 TYR A O 1
ATOM 586 N N . TYR A 1 68 ? 8.026 -1.561 -0.669 1.00 61.69 68 TYR A N 1
ATOM 587 C CA . TYR A 1 68 ? 6.726 -0.948 -0.917 1.00 61.69 68 TYR A CA 1
ATOM 588 C C . TYR A 1 68 ? 6.304 -0.201 0.331 1.00 61.69 68 TYR A C 1
ATOM 590 O O . TYR A 1 68 ? 6.404 -0.735 1.431 1.00 61.69 68 TYR A O 1
ATOM 598 N N . TYR A 1 69 ? 5.793 1.012 0.169 1.00 64.38 69 TYR A N 1
ATOM 599 C CA . TYR A 1 69 ? 5.341 1.829 1.281 1.00 64.38 69 TYR A CA 1
ATOM 600 C C . TYR A 1 69 ? 3.913 2.299 1.049 1.00 64.38 69 TYR A C 1
ATOM 602 O O . TYR A 1 69 ? 3.547 2.738 -0.041 1.00 64.38 69 TYR A O 1
ATOM 610 N N . LYS A 1 70 ? 3.098 2.281 2.099 1.00 69.69 70 LYS A N 1
ATOM 611 C CA . LYS A 1 70 ? 1.829 3.014 2.123 1.00 69.69 70 LYS A CA 1
ATOM 612 C C . LYS A 1 70 ? 2.014 4.297 2.923 1.00 69.69 70 LYS A C 1
ATOM 614 O O . LYS A 1 70 ? 2.713 4.323 3.939 1.00 69.69 70 LYS A O 1
ATOM 619 N N . PHE A 1 71 ? 1.372 5.376 2.486 1.00 63.19 71 PHE A N 1
ATOM 620 C CA . PHE A 1 71 ? 1.307 6.580 3.304 1.00 63.19 71 PHE A CA 1
ATOM 621 C C . PHE A 1 71 ? 0.221 6.421 4.365 1.00 63.19 71 PHE A C 1
ATOM 623 O O . PHE A 1 71 ? -0.972 6.392 4.058 1.00 63.19 71 PHE A O 1
ATOM 630 N N . VAL A 1 72 ? 0.632 6.377 5.629 1.00 63.34 72 VAL A N 1
ATOM 631 C CA . VAL A 1 72 ? -0.288 6.433 6.762 1.00 63.34 72 VAL A CA 1
ATOM 632 C C . VAL A 1 72 ? -0.328 7.859 7.287 1.00 63.34 72 VAL A C 1
ATOM 634 O O . VAL A 1 72 ? 0.651 8.411 7.807 1.00 63.34 72 VAL A O 1
ATOM 637 N N . SER A 1 73 ? -1.487 8.493 7.122 1.00 64.94 73 SER A N 1
ATOM 638 C CA . SER A 1 73 ? -1.759 9.778 7.753 1.00 64.94 73 SER A CA 1
ATOM 639 C C . SER A 1 73 ? -1.998 9.555 9.242 1.00 64.94 73 SER A C 1
ATOM 641 O O . SER A 1 73 ? -2.994 8.944 9.618 1.00 64.94 73 SER A O 1
ATOM 643 N N . LYS A 1 74 ? -1.138 10.129 10.091 1.00 69.88 74 LYS A N 1
ATOM 644 C CA . LYS A 1 74 ? -1.290 10.084 11.555 1.00 69.88 74 LYS A CA 1
ATOM 645 C C . LYS A 1 74 ? -2.642 10.651 12.005 1.00 69.88 74 LYS A C 1
ATOM 647 O O . LYS A 1 74 ? -3.242 10.166 12.953 1.00 69.88 74 LYS A O 1
ATOM 652 N N . LYS A 1 75 ? -3.172 11.646 11.280 1.00 74.38 75 LYS A N 1
ATOM 653 C CA . LYS A 1 75 ? -4.526 12.176 11.513 1.00 74.38 75 LYS A CA 1
ATOM 654 C C . LYS A 1 75 ? -5.597 11.113 11.254 1.00 74.38 75 LYS A C 1
ATOM 656 O O . LYS A 1 75 ? -6.532 11.000 12.037 1.00 74.38 75 LYS A O 1
ATOM 661 N N . LYS A 1 76 ? -5.466 10.349 10.166 1.00 73.88 76 LYS A N 1
ATOM 662 C CA . LYS A 1 76 ? -6.411 9.282 9.807 1.00 73.88 76 LYS A CA 1
ATOM 663 C C . LYS A 1 76 ? -6.338 8.115 10.792 1.00 73.88 76 LYS A C 1
ATOM 665 O O . LYS A 1 76 ? -7.374 7.603 11.183 1.00 73.88 76 LYS A O 1
ATOM 670 N N . GLU A 1 77 ? -5.137 7.759 11.232 1.00 74.56 77 GLU A N 1
ATOM 671 C CA . GLU A 1 77 ? -4.915 6.752 12.273 1.00 74.56 77 GLU A CA 1
ATOM 672 C C . GLU A 1 77 ? -5.566 7.165 13.602 1.00 74.56 77 GLU A C 1
ATOM 674 O O . GLU A 1 77 ? -6.320 6.400 14.198 1.00 74.56 77 GLU A O 1
ATOM 679 N N . ILE A 1 78 ? -5.353 8.414 14.037 1.00 78.50 78 ILE A N 1
ATOM 680 C CA . ILE A 1 78 ? -6.013 8.964 15.229 1.00 78.50 78 ILE A CA 1
ATOM 681 C C . ILE A 1 78 ? -7.537 8.931 15.062 1.00 78.50 78 ILE A C 1
ATOM 683 O O . ILE A 1 78 ? -8.233 8.524 15.987 1.00 78.50 78 ILE A O 1
ATOM 687 N N . GLN A 1 79 ? -8.056 9.313 13.892 1.00 85.19 79 GLN A N 1
ATOM 688 C CA . GLN A 1 79 ? -9.490 9.287 13.603 1.00 85.19 79 GLN A CA 1
ATOM 689 C C . GLN A 1 79 ? -10.073 7.871 13.693 1.00 85.19 79 GLN A C 1
ATOM 691 O O . GLN A 1 79 ? -11.048 7.672 14.410 1.00 85.19 79 GLN A O 1
ATOM 696 N N . GLN A 1 80 ? -9.445 6.883 13.052 1.00 84.75 80 GLN A N 1
ATOM 697 C CA . GLN A 1 80 ? -9.875 5.484 13.129 1.00 84.75 80 GLN A CA 1
ATOM 698 C C . GLN A 1 80 ? -9.830 4.963 14.569 1.00 84.75 80 G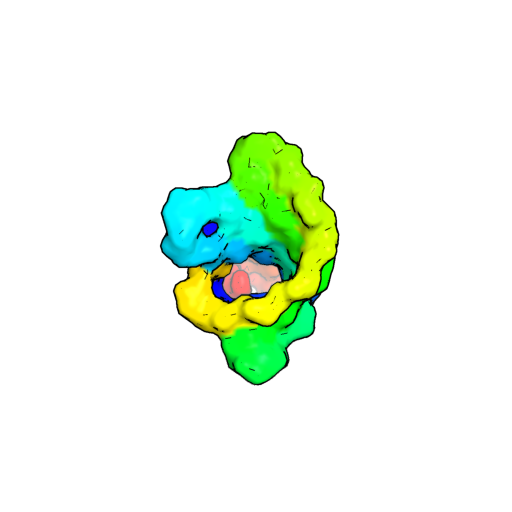LN A C 1
ATOM 700 O O . GLN A 1 80 ? -10.782 4.350 15.034 1.00 84.75 80 GLN A O 1
ATOM 705 N N . ASN A 1 81 ? -8.776 5.285 15.321 1.00 84.31 81 ASN A N 1
ATOM 706 C CA . ASN A 1 81 ? -8.682 4.916 16.732 1.00 84.31 81 ASN A CA 1
ATOM 707 C C . ASN A 1 81 ? -9.788 5.561 17.583 1.00 84.31 81 ASN A C 1
ATOM 70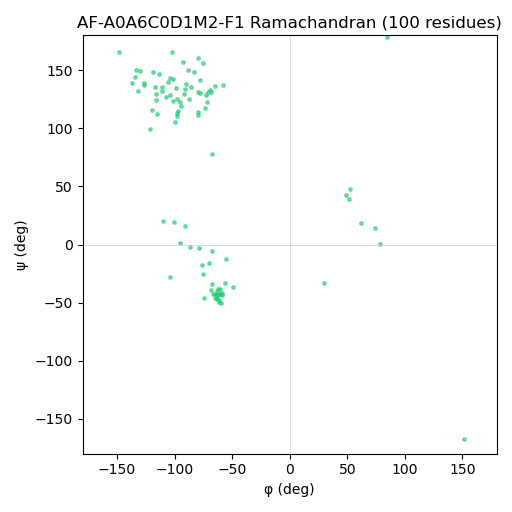9 O O . ASN A 1 81 ? -10.304 4.928 18.506 1.00 84.31 81 ASN A O 1
ATOM 713 N N . MET A 1 82 ? -10.161 6.813 17.300 1.00 87.19 82 MET A N 1
ATOM 714 C CA . MET A 1 82 ? -11.286 7.473 17.968 1.00 87.19 82 MET A CA 1
ATOM 715 C C . MET A 1 82 ? -12.622 6.813 17.612 1.00 87.19 82 MET A C 1
ATOM 717 O O . MET A 1 82 ? -13.432 6.588 18.509 1.00 87.19 82 MET A O 1
ATOM 721 N N . GLU A 1 83 ? -12.834 6.461 16.345 1.00 89.81 83 GLU A N 1
ATOM 722 C CA . GLU A 1 83 ? -14.041 5.775 15.870 1.00 89.81 83 GLU A CA 1
ATOM 723 C C . GLU A 1 83 ? -14.184 4.386 16.498 1.00 89.81 83 GLU A C 1
ATOM 725 O O . GLU A 1 83 ? -15.231 4.087 17.066 1.00 89.81 83 GLU A O 1
ATOM 730 N N . THR A 1 84 ? -13.119 3.581 16.521 1.00 88.12 84 THR A N 1
ATOM 731 C CA . THR A 1 84 ? -13.124 2.263 17.176 1.00 88.12 84 THR A CA 1
ATOM 732 C C . THR A 1 84 ? -13.424 2.379 18.668 1.00 88.12 84 THR A C 1
ATOM 734 O O . THR A 1 84 ? -14.234 1.627 19.206 1.00 88.12 84 THR A O 1
ATOM 737 N N . ARG A 1 85 ? -12.837 3.367 19.360 1.00 87.12 85 ARG A N 1
ATOM 738 C CA . ARG A 1 85 ? -13.149 3.627 20.776 1.00 87.12 85 ARG A CA 1
ATOM 739 C C . ARG A 1 85 ? -14.609 4.027 20.977 1.00 87.12 85 ARG A C 1
ATOM 741 O O . ARG A 1 85 ? -15.222 3.591 21.950 1.00 87.12 85 ARG A O 1
ATOM 748 N N . ALA A 1 86 ? -15.163 4.848 20.085 1.00 88.50 86 ALA A N 1
ATOM 749 C CA . ALA A 1 86 ? -16.561 5.259 20.146 1.00 88.50 86 ALA A CA 1
ATOM 750 C C . ALA A 1 86 ? -17.505 4.068 19.928 1.00 88.50 86 ALA A C 1
ATOM 752 O O . ALA A 1 86 ? -18.425 3.882 20.723 1.00 88.50 86 ALA A O 1
ATOM 753 N N . ILE A 1 87 ? -17.234 3.232 18.922 1.00 87.38 87 ILE A N 1
ATOM 754 C CA . ILE A 1 87 ? -17.992 2.008 18.636 1.00 87.38 87 ILE A CA 1
ATOM 755 C C . ILE A 1 87 ? -17.941 1.061 19.834 1.00 87.38 87 ILE A C 1
ATOM 757 O O . ILE A 1 87 ? -18.988 0.655 20.328 1.00 87.38 87 ILE A O 1
ATOM 761 N N . ASN A 1 88 ? -16.753 0.785 20.375 1.00 84.31 88 ASN A N 1
ATOM 762 C CA . ASN A 1 88 ? -16.611 -0.097 21.533 1.00 84.31 88 ASN A CA 1
ATOM 763 C C . ASN A 1 88 ? -17.365 0.440 22.755 1.00 84.31 88 ASN A C 1
ATOM 765 O O . ASN A 1 88 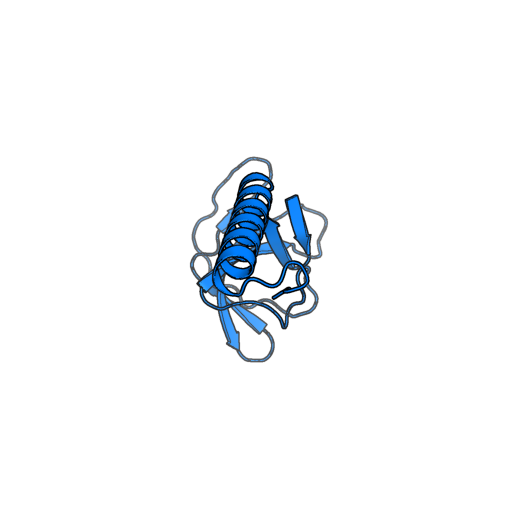? -18.014 -0.325 23.465 1.00 84.31 88 ASN A O 1
ATOM 769 N N . LYS A 1 89 ? -17.367 1.761 22.973 1.00 85.12 89 LYS A N 1
ATOM 770 C CA . LYS A 1 89 ? -18.169 2.381 24.037 1.00 85.12 89 LYS A CA 1
ATOM 771 C C . LYS A 1 89 ? -19.675 2.220 23.798 1.00 85.12 89 LYS A C 1
ATOM 773 O O . LYS A 1 89 ? -20.403 1.915 24.738 1.00 85.12 89 LYS A O 1
ATOM 778 N N . MET A 1 90 ? -20.148 2.412 22.566 1.00 83.75 90 MET A N 1
ATOM 779 C CA . MET A 1 90 ? -21.559 2.203 22.215 1.00 83.75 90 MET A CA 1
ATOM 780 C C . MET A 1 90 ? -21.974 0.743 22.408 1.00 83.75 90 MET A C 1
ATOM 782 O O . MET A 1 90 ? -23.003 0.486 23.025 1.00 83.75 90 MET A O 1
ATOM 786 N N . LEU A 1 91 ? -21.164 -0.207 21.936 1.00 83.31 91 LEU A N 1
ATOM 787 C CA . LEU A 1 91 ? -21.447 -1.637 22.046 1.00 83.31 91 LEU A CA 1
ATOM 788 C C . LEU A 1 91 ? -21.507 -2.098 23.504 1.00 83.31 91 LEU A C 1
ATOM 790 O O . LEU A 1 91 ? -22.454 -2.787 23.867 1.00 83.31 91 LEU A O 1
ATOM 794 N N . ARG A 1 92 ? -20.582 -1.653 24.363 1.00 83.12 92 ARG A N 1
ATOM 795 C CA . ARG A 1 92 ? -20.644 -1.938 25.809 1.00 83.12 92 ARG A CA 1
ATOM 796 C C . ARG A 1 92 ? -21.920 -1.415 26.455 1.00 83.12 92 ARG A C 1
ATOM 798 O O . ARG A 1 92 ? -22.538 -2.123 27.239 1.00 83.12 92 ARG A O 1
ATOM 805 N N . ASN A 1 93 ? -22.348 -0.209 26.084 1.00 82.19 93 ASN A N 1
ATOM 806 C CA . ASN A 1 93 ? -23.588 0.366 26.603 1.00 82.19 93 ASN A CA 1
ATOM 807 C C . ASN A 1 93 ? -24.838 -0.393 26.125 1.00 82.19 93 ASN A C 1
ATOM 809 O O . ASN A 1 93 ? -25.810 -0.471 26.868 1.00 82.19 93 ASN A O 1
ATOM 813 N N . ILE A 1 94 ? -24.832 -0.924 24.897 1.00 83.50 94 ILE A N 1
ATOM 814 C CA . ILE A 1 94 ? -25.953 -1.696 24.336 1.00 83.50 94 ILE A CA 1
ATOM 815 C C . ILE A 1 94 ? -26.018 -3.098 24.949 1.00 83.50 94 ILE A C 1
ATOM 817 O O . ILE A 1 94 ? -27.095 -3.558 25.314 1.00 83.50 94 ILE A O 1
ATOM 821 N N . ILE A 1 95 ? -24.875 -3.778 25.042 1.00 82.31 95 ILE A N 1
ATOM 822 C CA . ILE A 1 95 ? -24.778 -5.154 25.548 1.00 82.31 95 ILE A CA 1
ATOM 823 C C . ILE A 1 95 ? -24.915 -5.181 27.079 1.00 82.31 95 ILE A C 1
ATOM 825 O O . ILE A 1 95 ? -25.355 -6.181 27.638 1.00 82.31 95 ILE A O 1
ATOM 829 N N . GLY A 1 96 ? -24.578 -4.081 27.759 1.00 74.94 96 GLY A N 1
ATOM 830 C CA . GLY A 1 96 ? -24.568 -4.000 29.220 1.00 74.94 96 GLY A CA 1
ATOM 831 C C . GLY A 1 96 ? -23.388 -4.735 29.861 1.00 74.94 96 GLY A C 1
ATOM 832 O O . GLY A 1 96 ? -23.403 -4.970 31.065 1.00 74.94 96 GLY A O 1
ATOM 833 N N . ASP A 1 97 ? -22.377 -5.097 29.066 1.00 74.75 97 ASP A N 1
ATOM 834 C CA . ASP A 1 97 ? -21.160 -5.770 29.516 1.00 74.75 97 ASP A CA 1
ATOM 835 C C . ASP A 1 97 ? -19.946 -4.859 29.291 1.00 7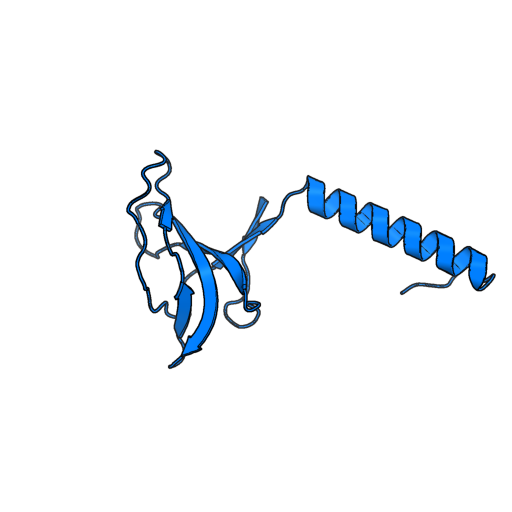4.75 97 ASP A C 1
ATOM 837 O O . ASP A 1 97 ? -19.556 -4.565 28.156 1.00 74.75 97 ASP A O 1
ATOM 841 N N . GLU A 1 98 ? -19.339 -4.399 30.386 1.00 68.56 98 GLU A N 1
ATOM 842 C CA . GLU A 1 98 ? -18.166 -3.522 30.364 1.00 68.56 98 GLU A CA 1
ATOM 843 C C . GLU A 1 98 ? -16.888 -4.223 29.872 1.00 68.56 98 GLU A C 1
ATOM 845 O O . GLU A 1 98 ? -15.925 -3.547 29.491 1.00 68.56 98 GLU A O 1
ATOM 850 N N . TYR A 1 99 ? -16.884 -5.559 29.832 1.00 74.19 99 TYR A N 1
ATOM 851 C CA . TYR A 1 99 ? -15.748 -6.380 29.415 1.00 74.19 99 TYR A CA 1
ATOM 852 C C . TYR A 1 99 ? -15.794 -6.786 27.939 1.00 74.19 99 TYR A C 1
ATOM 854 O O . TYR A 1 99 ? -14.870 -7.443 27.457 1.00 74.19 99 TYR A O 1
ATOM 862 N N . PHE A 1 100 ? -16.812 -6.358 27.189 1.00 66.31 100 PHE A N 1
ATOM 863 C CA . PHE A 1 100 ? -16.914 -6.651 25.764 1.00 66.31 100 PHE A CA 1
ATOM 864 C C . PHE A 1 100 ? -15.829 -5.918 24.942 1.00 66.31 100 PHE A C 1
ATOM 866 O O . PHE A 1 100 ? -15.625 -4.700 25.081 1.00 66.31 100 PHE A O 1
ATOM 873 N N . TYR A 1 101 ? -15.146 -6.665 24.066 1.00 62.59 101 TYR A N 1
ATOM 874 C CA . TYR A 1 101 ? -14.147 -6.186 23.103 1.00 62.59 101 TYR A CA 1
ATOM 875 C C . TYR A 1 101 ? -14.345 -6.865 21.741 1.00 62.59 101 TYR A C 1
ATOM 877 O O . TYR A 1 101 ? -14.580 -8.073 21.683 1.00 62.59 101 TYR A O 1
ATOM 885 N N . TRP A 1 102 ? -14.206 -6.080 20.671 1.00 59.72 102 TRP A N 1
ATOM 886 C CA . TRP A 1 102 ? -14.207 -6.500 19.269 1.00 59.72 102 TRP A CA 1
ATOM 887 C C . TRP A 1 102 ? -13.091 -5.767 18.520 1.00 59.72 102 TRP A C 1
ATOM 889 O O . TRP A 1 102 ? -12.831 -4.587 18.876 1.00 59.72 102 TRP A O 1
#